Protein AF-A0A3L8PWV8-F1 (afdb_monomer)

Sequence (74 aa):
MNDSVGHQLIDAINQKMPFGKYAGTPLLLLPEPYLVWFKQKGFPNGKLGEQLALMYEIKLNGLESELMCFLHSK

Nearest PDB structures (foldseek):
  6ii6-assembly2_B  TM=4.874E-01  e=7.448E+00  Vibrio vulnificus

Foldseek 3Di:
DPPVVVVLLLCLQQPADCDDPRGRPGLLPDDLVVLVVCVVVPADDDDNSVSSVVSNVCVVVPVSVVCVVSHPDD

Secondary structure (DSSP, 8-state):
--HHHHHHHHHHHHPBP-SSTTTTSBGGGS-HHHHHHHHHH-PPSSHHHHHHHHHHHHHHTTTHHHHGGGS---

Solvent-accessible surface area (backbone atoms only — not comparable to full-atom values): 4400 Å² total; per-residue (Å²): 142,74,71,64,63,62,53,54,50,48,50,39,40,52,34,52,33,89,55,76,98,53,46,71,39,35,45,64,74,53,55,67,71,60,42,51,52,32,65,75,72,52,60,57,85,60,72,67,20,55,40,50,51,50,44,40,53,35,53,76,69,63,48,51,73,77,50,53,79,63,51,81,79,126

InterPro domains:
  IPR024530 Putative quorum-sensing-regulated virulence factor [PF12843] (7-65)

pLDDT: mean 89.45, std 11.65, range [46.75, 96.12]

Mean predicted aligned error: 4.45 Å

Organism: NCBI:txid2338552

Structure (mmCIF, N/CA/C/O backbone):
data_AF-A0A3L8PWV8-F1
#
_entry.id   AF-A0A3L8PWV8-F1
#
loop_
_atom_site.group_PDB
_atom_site.id
_atom_site.type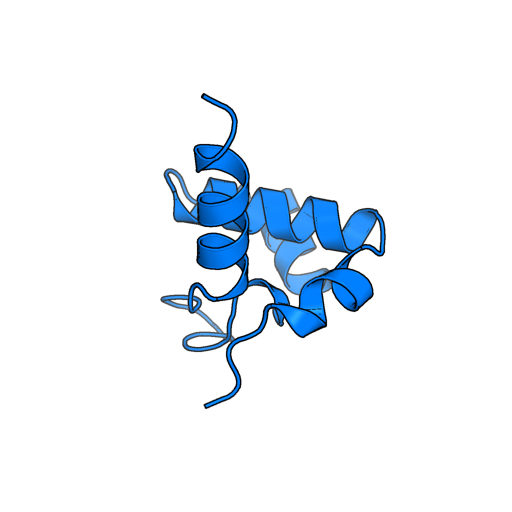_symbol
_atom_site.label_atom_id
_atom_site.label_alt_id
_atom_site.label_comp_id
_atom_site.label_asym_id
_atom_site.label_entity_id
_atom_site.label_seq_id
_atom_site.pdbx_PDB_ins_code
_atom_site.Cartn_x
_atom_site.Cartn_y
_atom_site.Cartn_z
_atom_site.occupancy
_atom_site.B_iso_or_equiv
_atom_site.auth_seq_id
_atom_site.auth_comp_id
_atom_site.auth_asym_id
_atom_site.auth_atom_id
_atom_site.pdbx_PDB_model_num
ATOM 1 N N . MET A 1 1 ? 23.011 10.077 10.304 1.00 46.75 1 MET A N 1
ATOM 2 C CA . MET A 1 1 ? 21.721 10.507 9.711 1.00 46.75 1 MET A CA 1
ATOM 3 C C . MET A 1 1 ? 21.169 9.455 8.736 1.00 46.75 1 MET A C 1
ATOM 5 O O . MET A 1 1 ? 20.426 9.821 7.837 1.00 46.75 1 MET A O 1
ATOM 9 N N . ASN A 1 2 ? 21.492 8.162 8.903 1.00 52.88 2 ASN A N 1
ATOM 10 C CA . ASN A 1 2 ? 21.097 7.102 7.957 1.00 52.88 2 ASN A CA 1
ATOM 11 C C . ASN A 1 2 ? 20.048 6.133 8.544 1.00 52.88 2 ASN A C 1
ATOM 13 O O . ASN A 1 2 ? 19.620 5.198 7.879 1.00 52.88 2 ASN A O 1
ATOM 17 N N . ASP A 1 3 ? 19.614 6.379 9.781 1.00 58.44 3 ASP A N 1
ATOM 18 C CA . ASP A 1 3 ? 18.777 5.472 10.579 1.00 58.44 3 ASP A CA 1
ATOM 19 C C . ASP A 1 3 ? 17.267 5.677 10.345 1.00 58.44 3 ASP A C 1
ATOM 21 O O . ASP A 1 3 ? 16.440 4.872 10.776 1.00 58.44 3 ASP A O 1
ATOM 25 N N . SER A 1 4 ? 16.888 6.751 9.641 1.00 63.53 4 SER A N 1
ATOM 26 C CA . SER A 1 4 ? 15.486 7.110 9.390 1.00 63.53 4 SER A CA 1
ATOM 27 C C . SER A 1 4 ? 14.840 6.285 8.273 1.00 63.53 4 S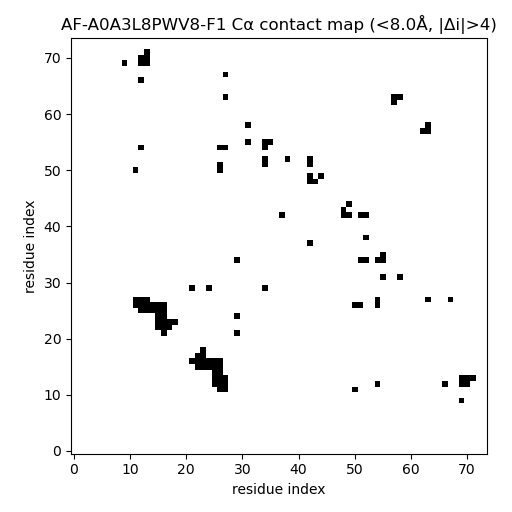ER A C 1
ATOM 29 O O . SER A 1 4 ? 13.646 6.009 8.336 1.00 63.53 4 SER A O 1
ATOM 31 N N . VAL A 1 5 ? 15.615 5.863 7.266 1.00 66.00 5 VAL A N 1
ATOM 32 C CA . VAL A 1 5 ? 15.081 5.152 6.088 1.00 66.00 5 VAL A CA 1
ATOM 33 C C . VAL A 1 5 ? 14.648 3.729 6.450 1.00 66.00 5 VAL A C 1
ATOM 35 O O . VAL A 1 5 ? 13.567 3.293 6.061 1.00 66.00 5 VAL A O 1
ATOM 38 N N . GLY A 1 6 ? 15.452 3.021 7.254 1.00 76.88 6 GLY A N 1
ATOM 39 C CA . GLY A 1 6 ? 15.139 1.656 7.689 1.00 76.88 6 GLY A CA 1
ATOM 40 C C . GLY A 1 6 ? 13.838 1.576 8.493 1.00 76.88 6 GLY A C 1
ATOM 41 O O . GLY A 1 6 ? 13.003 0.713 8.231 1.00 76.88 6 GLY A O 1
ATOM 42 N N . HIS A 1 7 ? 13.613 2.529 9.404 1.00 80.88 7 HIS A N 1
ATOM 43 C CA . HIS A 1 7 ? 12.373 2.600 10.182 1.00 80.88 7 HIS A CA 1
ATOM 44 C C . HIS A 1 7 ? 11.141 2.846 9.302 1.00 80.88 7 HIS A C 1
ATOM 46 O O . HIS A 1 7 ? 10.121 2.185 9.477 1.00 80.88 7 HIS A O 1
ATOM 52 N N . GLN A 1 8 ? 11.239 3.737 8.312 1.00 86.81 8 GLN A N 1
ATOM 53 C CA . GLN A 1 8 ? 10.128 4.029 7.401 1.00 86.81 8 GLN A CA 1
ATOM 54 C C . GLN A 1 8 ? 9.733 2.824 6.537 1.00 86.81 8 GLN A C 1
ATOM 56 O O . GLN A 1 8 ? 8.544 2.624 6.281 1.00 86.81 8 GLN A O 1
ATOM 61 N N . LEU A 1 9 ? 10.707 2.012 6.113 1.00 89.75 9 LEU A N 1
ATOM 62 C CA . LEU A 1 9 ? 10.453 0.780 5.365 1.00 89.75 9 LEU A CA 1
ATOM 63 C C . LEU A 1 9 ? 9.738 -0.264 6.232 1.00 89.75 9 LEU A C 1
ATOM 65 O O . LEU A 1 9 ? 8.737 -0.831 5.797 1.00 89.75 9 LEU A O 1
ATOM 69 N N . ILE A 1 10 ? 10.211 -0.489 7.461 1.00 91.12 10 ILE A N 1
ATOM 70 C CA . ILE A 1 10 ? 9.590 -1.445 8.393 1.00 91.12 10 ILE A CA 1
ATOM 71 C C . ILE A 1 10 ? 8.158 -1.012 8.737 1.00 91.12 10 ILE A C 1
ATOM 73 O O . ILE A 1 10 ? 7.245 -1.845 8.735 1.00 91.12 10 ILE A O 1
ATOM 77 N N . ASP A 1 11 ? 7.938 0.286 8.958 1.00 91.44 11 ASP A N 1
ATOM 78 C CA . ASP A 1 11 ? 6.601 0.850 9.153 1.00 91.44 11 ASP A CA 1
ATOM 79 C C . ASP A 1 11 ? 5.709 0.615 7.930 1.00 91.44 11 ASP A C 1
ATOM 81 O O . ASP A 1 11 ? 4.546 0.256 8.080 1.00 91.44 11 ASP A O 1
ATOM 85 N N . ALA A 1 12 ? 6.231 0.801 6.713 1.00 93.31 12 ALA A N 1
ATOM 86 C CA . ALA A 1 12 ? 5.478 0.581 5.480 1.00 93.31 12 ALA A CA 1
ATOM 87 C C . ALA A 1 12 ? 5.094 -0.891 5.287 1.00 93.31 12 ALA A C 1
ATOM 89 O O . ALA A 1 12 ? 3.947 -1.176 4.952 1.00 93.31 12 ALA A O 1
ATOM 90 N N . ILE A 1 13 ? 6.022 -1.816 5.546 1.00 94.25 13 ILE A N 1
ATOM 91 C CA . ILE A 1 13 ? 5.793 -3.266 5.463 1.00 94.25 13 ILE A CA 1
ATOM 92 C C . ILE A 1 13 ? 4.645 -3.690 6.385 1.00 94.25 13 ILE A C 1
ATOM 94 O O . ILE A 1 13 ? 3.748 -4.430 5.970 1.00 94.25 13 ILE A O 1
ATOM 98 N N . ASN A 1 14 ? 4.664 -3.198 7.626 1.00 94.31 14 ASN A N 1
ATOM 99 C CA . ASN A 1 14 ? 3.716 -3.581 8.673 1.00 94.31 14 ASN A CA 1
ATOM 100 C C . ASN A 1 14 ? 2.438 -2.735 8.696 1.00 94.31 14 ASN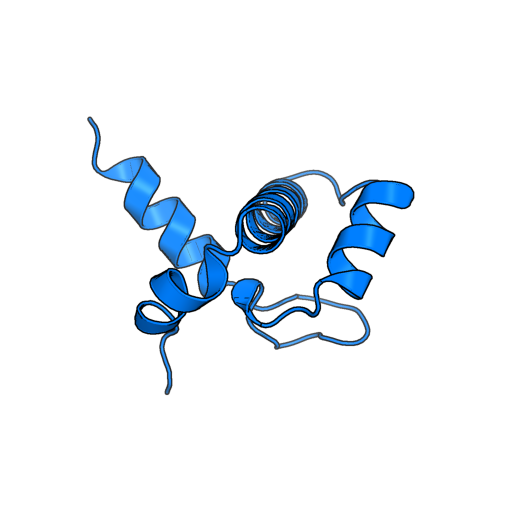 A C 1
ATOM 102 O O . ASN A 1 14 ? 1.477 -3.095 9.386 1.00 94.31 14 ASN A O 1
ATOM 106 N N . GLN A 1 15 ? 2.403 -1.627 7.955 1.00 94.94 15 GLN A N 1
ATOM 107 C CA . GLN A 1 15 ? 1.222 -0.786 7.839 1.00 94.94 15 GLN A CA 1
ATOM 108 C C . GLN A 1 15 ? 0.051 -1.635 7.349 1.00 94.94 15 GLN A C 1
ATOM 110 O O . GLN A 1 15 ? 0.152 -2.369 6.368 1.00 94.94 15 GLN A O 1
ATOM 115 N N . LYS A 1 16 ? -1.088 -1.537 8.028 1.00 95.44 16 LYS A N 1
ATOM 116 C CA . LYS A 1 16 ? -2.304 -2.216 7.585 1.00 95.44 16 LYS A CA 1
ATOM 117 C C . LYS A 1 16 ? -3.016 -1.358 6.559 1.00 95.44 16 LYS A C 1
ATOM 119 O O . LYS A 1 16 ? -3.192 -0.157 6.762 1.00 95.44 16 LYS A O 1
ATOM 124 N N . MET A 1 17 ? -3.469 -1.988 5.485 1.00 96.12 17 MET A N 1
ATOM 125 C CA . MET A 1 17 ? -4.303 -1.333 4.493 1.00 96.12 17 MET A CA 1
ATOM 126 C C . MET A 1 17 ? -5.579 -0.801 5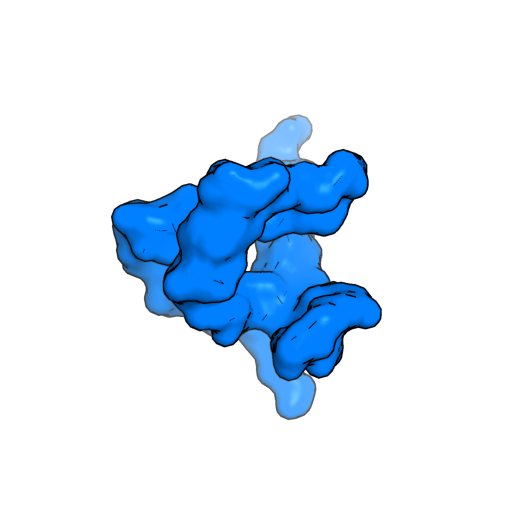.179 1.00 96.12 17 MET A C 1
ATOM 128 O O . MET A 1 17 ? -6.292 -1.581 5.815 1.00 96.12 17 MET A O 1
ATOM 132 N N . PRO A 1 18 ? -5.889 0.504 5.095 1.00 95.56 18 PRO A N 1
ATOM 133 C CA . PRO A 1 18 ? -6.988 1.091 5.865 1.00 95.56 18 PRO A CA 1
ATOM 134 C C . PRO A 1 18 ? -8.374 0.883 5.237 1.00 95.56 18 PRO A C 1
ATOM 136 O O . PRO A 1 18 ? -9.381 1.116 5.899 1.00 95.56 18 PRO A O 1
ATOM 139 N N . PHE A 1 19 ? -8.451 0.469 3.969 1.00 94.00 19 PHE A N 1
ATOM 140 C CA . PHE A 1 19 ? -9.712 0.330 3.237 1.00 94.00 19 PHE A CA 1
ATOM 141 C C . PHE A 1 19 ? -9.619 -0.686 2.091 1.00 94.00 19 PHE A C 1
ATOM 143 O O . PHE A 1 19 ? -8.552 -1.198 1.759 1.00 94.00 19 PHE A O 1
ATOM 150 N N . GLY A 1 20 ? -10.757 -0.931 1.439 1.00 92.31 20 GLY A N 1
ATOM 151 C CA . GLY A 1 20 ? -10.849 -1.781 0.256 1.00 92.31 20 GLY A CA 1
ATOM 152 C C . GLY A 1 20 ? -10.879 -3.273 0.585 1.00 92.31 20 GLY A C 1
ATOM 153 O O . GLY A 1 20 ? -11.095 -3.676 1.724 1.00 92.31 20 GLY A O 1
ATOM 154 N N . LYS A 1 21 ? -10.671 -4.103 -0.444 1.00 92.88 21 LYS A N 1
ATOM 155 C CA . LYS A 1 21 ? -10.779 -5.569 -0.349 1.00 92.88 21 LYS A CA 1
ATOM 156 C C . LYS A 1 21 ? -9.809 -6.184 0.669 1.00 92.88 21 LYS A C 1
ATOM 158 O O . LYS A 1 21 ? -10.142 -7.193 1.275 1.00 92.88 21 LYS A O 1
ATOM 163 N N . TYR A 1 22 ? -8.631 -5.585 0.834 1.00 95.81 22 TYR A N 1
ATOM 164 C CA . TYR A 1 22 ? -7.564 -6.078 1.710 1.00 95.81 22 TYR A CA 1
ATOM 165 C C . TYR A 1 22 ? -7.426 -5.247 2.990 1.00 95.81 22 TYR A C 1
ATOM 167 O O . TYR A 1 22 ? -6.34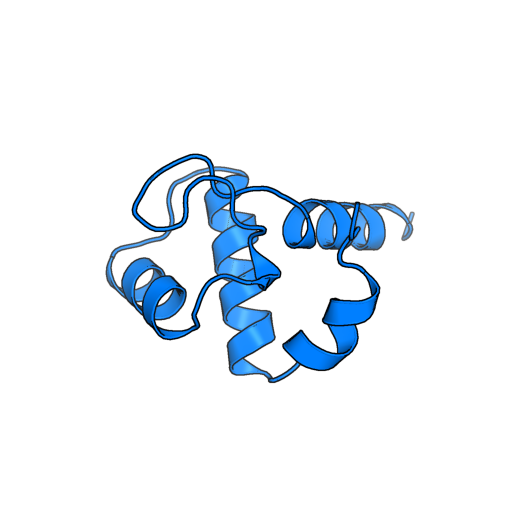4 -5.170 3.562 1.00 95.81 22 TYR A O 1
ATOM 175 N N . ALA A 1 23 ? -8.498 -4.581 3.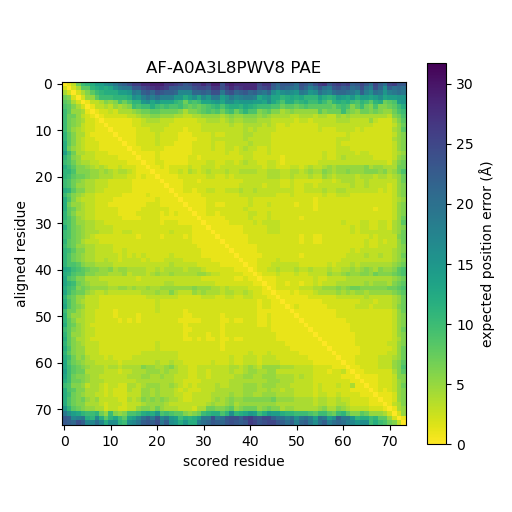432 1.00 95.31 23 ALA A N 1
ATOM 176 C CA . ALA A 1 23 ? -8.467 -3.807 4.667 1.00 95.31 23 ALA A CA 1
ATOM 177 C C . ALA A 1 23 ? -8.004 -4.673 5.856 1.00 95.31 23 ALA A C 1
ATOM 179 O O . ALA A 1 23 ? -8.464 -5.799 6.039 1.00 95.31 23 ALA A O 1
ATOM 180 N N . GLY A 1 24 ? -7.083 -4.148 6.663 1.00 95.00 24 GLY A N 1
ATOM 181 C CA . GLY A 1 24 ? -6.476 -4.860 7.792 1.00 95.00 24 GLY A CA 1
ATOM 182 C C . GLY A 1 24 ? -5.282 -5.753 7.431 1.00 95.00 24 GLY A C 1
ATOM 183 O O . GLY A 1 24 ? -4.585 -6.206 8.342 1.00 95.00 24 GLY A O 1
ATOM 184 N N . THR A 1 25 ? -5.005 -5.970 6.143 1.00 95.06 25 THR A N 1
ATOM 185 C CA . THR A 1 25 ? -3.839 -6.728 5.668 1.00 95.06 25 THR A CA 1
ATOM 186 C C . THR A 1 25 ? -2.587 -5.837 5.640 1.00 95.06 25 THR A C 1
ATOM 188 O O . THR A 1 25 ? -2.684 -4.696 5.182 1.00 95.06 25 THR A O 1
ATOM 191 N N . PRO A 1 26 ? -1.418 -6.317 6.109 1.00 95.94 26 PRO A N 1
ATOM 192 C CA . PRO A 1 26 ? -0.138 -5.626 5.938 1.00 95.94 26 PRO A CA 1
ATOM 193 C C . PRO A 1 26 ? 0.159 -5.297 4.470 1.00 95.94 26 PRO A C 1
ATOM 195 O O . PRO A 1 26 ? -0.107 -6.128 3.598 1.00 95.94 26 PRO A O 1
ATOM 198 N N . LEU A 1 27 ? 0.733 -4.123 4.184 1.00 95.69 27 LEU A N 1
ATOM 199 C CA . LEU A 1 27 ? 0.959 -3.687 2.801 1.00 95.69 27 LEU A CA 1
ATOM 200 C C . LEU A 1 27 ? 1.879 -4.642 2.021 1.00 95.69 27 LEU A C 1
ATOM 202 O O . LEU A 1 27 ? 1.640 -4.866 0.835 1.00 95.69 27 LEU A O 1
ATOM 206 N N . LEU A 1 28 ? 2.870 -5.258 2.679 1.00 95.12 28 LEU A N 1
ATOM 207 C CA . LEU A 1 28 ? 3.756 -6.240 2.038 1.00 95.12 28 LEU A CA 1
ATOM 208 C C . LEU A 1 28 ? 2.992 -7.474 1.525 1.00 95.12 28 LEU A C 1
ATOM 210 O O . LEU A 1 28 ? 3.339 -8.026 0.485 1.00 95.12 28 LEU A O 1
ATOM 214 N N . LEU A 1 29 ? 1.913 -7.869 2.208 1.00 94.88 29 LEU A N 1
ATOM 215 C CA . LEU A 1 29 ? 1.092 -9.033 1.855 1.00 94.88 29 LEU A CA 1
ATOM 216 C C . LEU A 1 29 ? 0.028 -8.728 0.791 1.00 94.88 29 LEU A C 1
ATOM 218 O O . LEU A 1 29 ? -0.738 -9.614 0.405 1.00 94.88 29 LEU A O 1
ATOM 222 N N . LEU A 1 30 ? -0.048 -7.488 0.300 1.00 95.62 30 LEU A N 1
ATOM 223 C CA . LEU A 1 30 ? -0.961 -7.152 -0.785 1.00 95.62 30 LEU A CA 1
ATOM 224 C C . LEU A 1 30 ? -0.557 -7.894 -2.069 1.00 95.62 30 LEU A C 1
ATOM 226 O O . LEU A 1 30 ? 0.620 -7.905 -2.426 1.00 95.62 30 LEU A O 1
ATOM 230 N N . PRO A 1 31 ? -1.500 -8.490 -2.815 1.00 95.00 31 PRO A N 1
ATOM 231 C CA . PRO A 1 31 ? -1.161 -9.153 -4.070 1.00 95.00 31 PRO A CA 1
ATOM 232 C C . PRO A 1 31 ? -0.612 -8.167 -5.106 1.00 95.00 31 PRO A C 1
ATOM 234 O O . PRO A 1 31 ? -1.146 -7.069 -5.261 1.00 95.00 31 PRO A O 1
ATOM 237 N N . GLU A 1 32 ? 0.387 -8.579 -5.887 1.00 93.94 32 GLU A N 1
ATOM 238 C CA . GLU A 1 32 ? 0.954 -7.748 -6.959 1.00 93.94 32 GLU A CA 1
ATOM 239 C C . GLU A 1 32 ? -0.109 -7.201 -7.936 1.00 93.94 32 GLU A C 1
ATOM 241 O O . GLU A 1 32 ? -0.093 -5.994 -8.193 1.00 93.94 32 GLU A O 1
ATOM 246 N N . PRO A 1 33 ? -1.111 -7.984 -8.401 1.00 94.75 33 PRO A N 1
ATOM 247 C CA . PRO A 1 33 ? -2.155 -7.453 -9.281 1.00 94.75 33 PRO A CA 1
ATOM 248 C C . PRO A 1 33 ? -2.941 -6.287 -8.666 1.00 94.75 33 PRO A C 1
ATOM 250 O O . PRO A 1 33 ? -3.431 -5.415 -9.383 1.00 94.75 33 PRO A O 1
ATOM 253 N N . TYR A 1 34 ? -3.056 -6.249 -7.336 1.00 94.81 34 TYR A N 1
ATOM 254 C CA . TYR A 1 34 ? -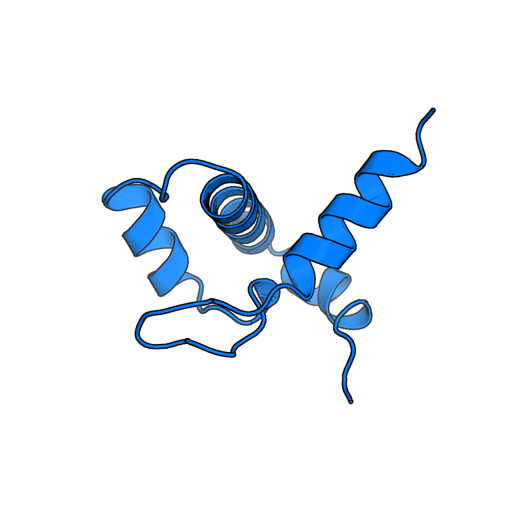3.730 -5.167 -6.624 1.00 94.81 34 TYR A CA 1
ATOM 255 C C . TYR A 1 34 ? -2.904 -3.877 -6.648 1.00 94.81 34 TYR A C 1
ATOM 257 O O . TYR A 1 34 ? -3.443 -2.793 -6.876 1.00 94.81 34 TYR A O 1
ATOM 265 N N . LEU A 1 35 ? -1.586 -3.995 -6.490 1.00 95.06 35 LEU A N 1
ATOM 266 C CA . LEU A 1 35 ? -0.667 -2.864 -6.594 1.00 95.06 35 LEU A CA 1
ATOM 267 C C . LEU A 1 35 ? -0.536 -2.365 -8.038 1.00 95.06 35 LEU A C 1
ATOM 269 O O . LEU A 1 35 ? -0.525 -1.157 -8.267 1.00 95.06 35 LEU A O 1
ATOM 273 N N . VAL A 1 36 ? -0.521 -3.271 -9.020 1.00 95.56 36 VAL A N 1
ATOM 274 C CA . VAL A 1 36 ? -0.551 -2.924 -10.451 1.00 95.56 36 VAL A CA 1
ATOM 275 C C . VAL A 1 36 ? -1.820 -2.143 -10.795 1.00 95.56 36 VAL A C 1
ATOM 277 O O . VAL A 1 36 ? -1.745 -1.138 -11.502 1.00 95.56 36 VAL A O 1
ATOM 280 N N . TRP A 1 37 ? -2.980 -2.559 -10.278 1.00 94.31 37 TRP A N 1
ATOM 281 C CA . TRP A 1 37 ? -4.234 -1.827 -10.471 1.00 94.31 37 TRP A CA 1
ATOM 282 C C . TRP A 1 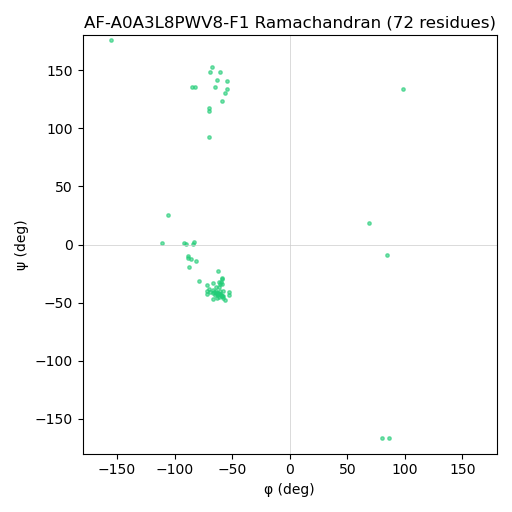37 ? -4.146 -0.395 -9.927 1.00 94.31 37 TRP A C 1
ATOM 284 O O . TRP A 1 37 ? -4.527 0.547 -10.624 1.00 94.31 37 TRP A O 1
ATOM 294 N N . PHE A 1 38 ? -3.572 -0.211 -8.733 1.00 94.62 38 PHE A N 1
ATOM 295 C CA . PHE A 1 38 ? -3.312 1.125 -8.193 1.00 94.62 38 PHE A CA 1
ATOM 296 C C . PHE A 1 38 ? -2.315 1.916 -9.038 1.00 94.62 38 PHE A C 1
ATOM 298 O O . PHE A 1 38 ? -2.569 3.081 -9.309 1.00 94.62 38 PHE A O 1
ATOM 305 N N . LYS A 1 39 ? -1.234 1.306 -9.532 1.00 93.69 39 LYS A N 1
ATOM 306 C CA . LYS A 1 39 ? -0.294 1.980 -10.441 1.00 93.69 39 LYS A CA 1
ATOM 307 C C . LYS A 1 39 ? -0.985 2.496 -11.707 1.00 93.69 39 LYS A C 1
ATOM 309 O O . LYS A 1 39 ? -0.688 3.597 -12.156 1.00 93.69 39 LYS A O 1
ATOM 314 N N . GLN A 1 40 ? -1.916 1.722 -12.269 1.00 94.19 40 GLN A N 1
ATOM 315 C CA . GLN A 1 40 ? -2.680 2.126 -13.454 1.00 94.19 40 GLN A CA 1
ATOM 316 C C . GLN A 1 40 ? -3.705 3.230 -13.158 1.00 94.19 40 GLN A C 1
ATOM 318 O O . GLN A 1 40 ? -3.965 4.068 -14.019 1.00 94.19 40 GLN A O 1
ATOM 323 N N . LYS A 1 41 ? -4.317 3.225 -11.968 1.00 93.00 41 LYS A N 1
ATOM 324 C CA . LYS A 1 41 ? -5.322 4.221 -11.557 1.00 93.00 41 LYS A CA 1
ATOM 325 C C . LYS A 1 41 ? -4.728 5.474 -10.910 1.00 93.00 41 LYS A C 1
ATOM 327 O O . LYS A 1 41 ? -5.397 6.502 -10.884 1.00 93.00 41 LYS A O 1
ATOM 332 N N . GLY A 1 42 ? -3.497 5.388 -10.425 1.00 93.19 42 GLY A N 1
ATOM 333 C CA . GLY A 1 42 ? -2.869 6.352 -9.531 1.00 93.19 42 GLY A CA 1
ATOM 334 C C . GLY A 1 42 ? -2.941 5.891 -8.073 1.00 93.19 42 GLY A C 1
ATOM 335 O O . GLY A 1 42 ? -3.990 5.465 -7.582 1.00 93.19 42 GLY A O 1
ATOM 336 N N . PHE A 1 43 ? -1.812 5.987 -7.369 1.00 94.19 43 PHE A N 1
ATOM 337 C CA . PHE A 1 43 ? -1.772 5.785 -5.925 1.00 94.19 43 PHE A CA 1
ATOM 338 C C . PHE A 1 43 ? -2.488 6.942 -5.205 1.00 94.19 43 PHE A C 1
ATOM 340 O O . PHE A 1 43 ? -2.482 8.072 -5.701 1.00 94.19 43 PHE A O 1
ATOM 347 N N . PRO A 1 44 ? -3.120 6.691 -4.044 1.00 93.19 44 PRO A N 1
ATOM 348 C CA . PRO A 1 44 ? -3.718 7.757 -3.243 1.00 93.19 44 PRO A CA 1
ATOM 349 C C . PRO A 1 44 ? -2.657 8.776 -2.809 1.00 93.19 44 PRO A C 1
ATOM 351 O O . PRO A 1 44 ? -1.515 8.413 -2.572 1.00 93.19 44 PRO A O 1
ATOM 354 N N . ASN A 1 45 ? -3.014 10.050 -2.661 1.00 91.94 45 ASN A N 1
ATOM 355 C CA . ASN A 1 45 ? -2.045 11.050 -2.205 1.00 91.94 45 ASN A CA 1
ATOM 356 C C . ASN A 1 45 ? -1.623 10.827 -0.741 1.00 91.94 45 ASN A C 1
ATOM 358 O O . ASN A 1 45 ? -2.394 10.332 0.086 1.00 91.94 45 ASN A O 1
ATOM 362 N N . GLY A 1 46 ? -0.405 11.268 -0.421 1.00 94.00 46 GLY A N 1
ATOM 363 C CA . GLY A 1 46 ? 0.169 11.223 0.922 1.00 94.00 46 GLY A CA 1
ATOM 364 C C . GLY A 1 46 ? 0.864 9.901 1.253 1.00 94.00 46 GLY A C 1
ATOM 365 O O . GLY A 1 46 ? 1.104 9.062 0.385 1.00 94.00 46 GLY A O 1
ATOM 366 N N . LYS A 1 47 ? 1.156 9.710 2.546 1.00 93.38 47 LYS A N 1
ATOM 367 C CA . LYS A 1 47 ? 2.017 8.626 3.049 1.00 93.38 47 LYS A CA 1
ATOM 368 C C . LYS A 1 47 ? 1.602 7.234 2.561 1.00 93.38 47 LYS A C 1
ATOM 370 O O . LYS A 1 47 ? 2.453 6.429 2.210 1.00 93.38 47 LYS A O 1
ATOM 375 N N . LEU A 1 48 ? 0.300 6.942 2.514 1.00 93.94 48 LEU A N 1
ATOM 376 C CA . LEU A 1 48 ? -0.183 5.627 2.080 1.00 93.94 48 LEU A CA 1
ATOM 377 C C . LEU A 1 48 ? 0.158 5.340 0.611 1.00 93.94 48 LEU A C 1
ATOM 379 O O . LEU A 1 48 ? 0.523 4.215 0.285 1.00 93.94 48 LEU A O 1
ATOM 383 N N . GLY A 1 49 ? 0.043 6.330 -0.274 1.00 94.69 49 GLY A N 1
ATOM 384 C CA . GLY A 1 49 ? 0.386 6.144 -1.683 1.00 94.69 49 GLY A CA 1
ATOM 385 C C . GLY A 1 49 ? 1.864 5.912 -1.900 1.00 94.69 49 GLY A C 1
ATOM 386 O O . GLY A 1 49 ? 2.226 5.022 -2.661 1.00 94.69 49 GLY A O 1
ATOM 387 N N . GLU A 1 50 ? 2.703 6.659 -1.186 1.00 94.62 50 GLU A N 1
ATOM 388 C CA . GLU A 1 50 ? 4.156 6.470 -1.190 1.00 94.62 50 GLU A CA 1
ATOM 389 C C . GLU A 1 50 ? 4.522 5.052 -0.728 1.00 94.62 50 GLU A C 1
ATOM 391 O O . GLU A 1 50 ? 5.308 4.365 -1.377 1.00 94.62 50 GLU A O 1
ATOM 396 N N . GLN A 1 51 ? 3.884 4.565 0.341 1.00 95.25 51 GLN A N 1
ATOM 397 C CA . GLN A 1 51 ? 4.084 3.203 0.838 1.00 95.25 51 GLN A CA 1
ATOM 398 C C . GLN A 1 51 ? 3.597 2.135 -0.156 1.00 95.25 51 GLN A C 1
ATOM 400 O O . GLN A 1 51 ? 4.269 1.124 -0.342 1.00 95.25 51 GLN A O 1
ATOM 405 N N . LEU A 1 52 ? 2.455 2.344 -0.820 1.00 95.81 52 LEU A N 1
ATOM 406 C CA . LEU A 1 52 ? 1.939 1.427 -1.845 1.00 95.81 52 LEU A CA 1
ATOM 407 C C . LEU A 1 52 ? 2.828 1.393 -3.095 1.00 95.81 52 LEU A C 1
ATOM 409 O O . LEU A 1 52 ? 3.052 0.316 -3.649 1.00 95.81 52 LEU A O 1
ATOM 413 N N . ALA A 1 53 ? 3.351 2.545 -3.518 1.00 94.94 53 ALA A N 1
ATOM 414 C CA . ALA A 1 53 ? 4.311 2.639 -4.611 1.00 94.94 53 ALA A CA 1
ATOM 415 C C . ALA A 1 53 ? 5.606 1.889 -4.270 1.00 94.94 53 ALA A C 1
ATOM 417 O O . ALA A 1 53 ? 6.084 1.093 -5.075 1.00 94.94 53 ALA A O 1
ATOM 418 N N . LEU A 1 54 ? 6.103 2.050 -3.043 1.00 94.44 54 LEU A N 1
ATOM 419 C CA . LEU A 1 54 ? 7.256 1.308 -2.543 1.00 94.44 54 LEU A CA 1
ATOM 420 C C . LEU A 1 54 ? 7.001 -0.210 -2.519 1.00 94.44 54 LEU A C 1
ATOM 422 O O . LEU A 1 54 ? 7.838 -0.980 -2.986 1.00 94.44 54 LEU A O 1
ATOM 426 N N . MET A 1 55 ? 5.834 -0.664 -2.039 1.00 95.56 55 MET A N 1
ATOM 427 C CA . MET A 1 55 ? 5.480 -2.094 -2.076 1.00 95.56 55 MET A CA 1
ATOM 428 C C . MET A 1 55 ? 5.414 -2.631 -3.506 1.00 95.56 55 MET A C 1
ATOM 430 O O . MET A 1 55 ? 5.798 -3.772 -3.761 1.00 95.56 55 MET A O 1
ATOM 434 N N . TYR A 1 56 ? 4.932 -1.815 -4.445 1.00 95.88 56 TYR A N 1
ATOM 435 C CA . TYR A 1 56 ? 4.898 -2.183 -5.853 1.00 95.88 56 TYR A CA 1
ATOM 436 C C . TYR A 1 56 ? 6.314 -2.382 -6.407 1.00 95.88 56 TYR A C 1
ATOM 438 O O . TYR A 1 56 ? 6.569 -3.390 -7.061 1.00 95.88 56 TYR A O 1
ATOM 446 N N . GLU A 1 57 ? 7.242 -1.469 -6.115 1.00 94.12 57 GLU A N 1
ATOM 447 C CA . GLU A 1 57 ? 8.642 -1.592 -6.535 1.00 94.12 57 GLU A CA 1
ATOM 448 C C . GLU A 1 57 ? 9.322 -2.815 -5.915 1.00 94.12 57 GLU A C 1
ATOM 450 O O . GLU A 1 57 ? 10.011 -3.553 -6.619 1.00 94.12 57 GLU A O 1
ATOM 455 N N . ILE A 1 58 ? 9.088 -3.083 -4.629 1.00 93.81 58 ILE A N 1
ATOM 456 C CA . ILE A 1 58 ? 9.607 -4.272 -3.939 1.00 93.81 58 ILE A CA 1
ATOM 457 C C . ILE A 1 58 ? 9.172 -5.552 -4.656 1.00 93.81 58 ILE A C 1
ATOM 459 O O . ILE A 1 58 ? 10.007 -6.414 -4.932 1.00 93.81 58 ILE A O 1
ATOM 463 N N . LYS A 1 59 ? 7.880 -5.668 -4.989 1.00 93.31 59 LYS A N 1
ATOM 464 C CA . LYS A 1 59 ? 7.344 -6.854 -5.672 1.00 93.31 59 LYS A CA 1
ATOM 465 C C . LYS A 1 59 ? 7.841 -6.968 -7.102 1.00 93.31 59 LYS A C 1
ATOM 467 O O . LYS A 1 59 ? 8.251 -8.049 -7.509 1.00 93.31 59 LYS A O 1
ATOM 472 N N . LEU A 1 60 ? 7.902 -5.850 -7.825 1.00 93.31 60 LEU A N 1
ATOM 473 C CA . LEU A 1 60 ? 8.427 -5.814 -9.189 1.00 93.31 60 LEU A CA 1
ATOM 474 C C . LEU A 1 60 ? 9.882 -6.306 -9.264 1.00 93.31 60 LEU A C 1
ATOM 476 O O . LEU A 1 60 ? 10.266 -6.937 -10.243 1.00 93.31 60 LEU A O 1
ATOM 480 N N . ASN A 1 61 ? 10.677 -6.036 -8.225 1.00 93.56 61 ASN A N 1
ATOM 481 C CA . ASN A 1 61 ? 12.066 -6.487 -8.119 1.00 93.56 61 ASN A CA 1
ATOM 482 C C . ASN A 1 61 ? 12.219 -7.858 -7.427 1.00 93.56 61 ASN A C 1
ATOM 484 O O . ASN A 1 61 ? 13.342 -8.323 -7.253 1.00 93.56 61 ASN A O 1
ATOM 488 N N . GLY A 1 62 ? 11.126 -8.506 -7.006 1.00 92.44 62 GLY A N 1
ATOM 489 C CA . GLY A 1 62 ? 11.166 -9.802 -6.319 1.00 92.44 62 GLY A CA 1
ATOM 490 C C . GLY A 1 62 ? 11.769 -9.767 -4.908 1.00 92.44 62 GLY A C 1
ATOM 491 O O . GLY A 1 62 ? 12.150 -10.809 -4.384 1.00 92.44 62 GLY A O 1
ATOM 492 N N . LEU A 1 63 ? 11.846 -8.593 -4.272 1.00 92.69 63 LEU A N 1
ATOM 493 C CA . LEU A 1 63 ? 12.450 -8.406 -2.943 1.00 92.69 63 LEU A CA 1
ATOM 494 C C . LEU A 1 63 ? 11.494 -8.725 -1.781 1.00 92.69 63 LEU A C 1
ATOM 496 O O . LEU A 1 63 ? 11.851 -8.569 -0.617 1.00 92.69 63 LEU A O 1
ATOM 500 N N . GLU A 1 64 ? 10.269 -9.160 -2.075 1.00 91.69 64 GLU A N 1
ATOM 501 C CA . GLU A 1 64 ? 9.254 -9.465 -1.062 1.00 91.69 64 GLU A CA 1
ATOM 502 C C . GLU A 1 64 ? 9.71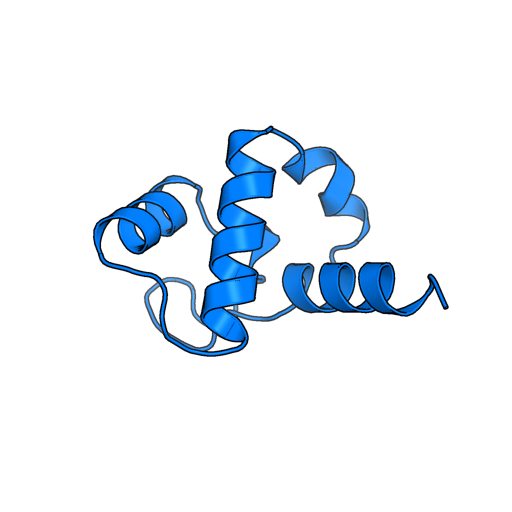7 -10.536 -0.067 1.00 91.69 64 GLU A C 1
ATOM 504 O O . GLU A 1 64 ? 9.537 -10.364 1.138 1.00 91.69 64 GLU A O 1
ATOM 509 N N . SER A 1 65 ? 10.332 -11.614 -0.558 1.00 91.31 65 SER A N 1
ATOM 510 C CA . SER A 1 65 ? 10.768 -12.746 0.269 1.00 91.31 65 SER A CA 1
ATOM 511 C C . SER A 1 65 ? 11.787 -12.334 1.331 1.00 91.31 65 SER A C 1
ATOM 513 O O . SER A 1 65 ? 11.686 -12.762 2.478 1.00 91.31 65 SER A O 1
ATOM 515 N N . GLU A 1 66 ? 12.716 -11.443 0.978 1.00 91.19 66 GLU A N 1
ATOM 516 C CA . GLU A 1 66 ? 13.734 -10.924 1.900 1.00 91.19 66 GLU A CA 1
ATOM 517 C C . GLU A 1 66 ? 13.106 -10.065 3.003 1.00 91.19 66 GLU A C 1
ATOM 519 O O . GLU A 1 66 ? 13.559 -10.045 4.149 1.00 91.19 66 GLU A O 1
ATOM 524 N N . LEU A 1 67 ? 12.019 -9.367 2.666 1.00 91.25 67 LEU A N 1
ATOM 525 C CA . LEU A 1 67 ? 11.325 -8.474 3.582 1.00 91.25 67 LEU A CA 1
ATOM 526 C C . LEU A 1 67 ? 10.291 -9.186 4.459 1.00 91.25 67 LEU A C 1
ATOM 528 O O . LEU A 1 67 ? 9.856 -8.609 5.458 1.00 91.25 67 LEU A O 1
ATOM 532 N N . MET A 1 68 ? 9.940 -10.441 4.157 1.00 90.56 68 MET A N 1
ATOM 533 C CA . MET A 1 68 ? 9.003 -11.216 4.977 1.00 90.56 68 MET A CA 1
ATOM 534 C C . MET A 1 68 ? 9.475 -11.390 6.425 1.00 90.56 68 MET A C 1
ATOM 536 O O . MET A 1 68 ? 8.641 -11.442 7.322 1.00 90.56 68 MET A O 1
ATOM 540 N N . CYS A 1 69 ? 10.787 -11.416 6.680 1.00 91.50 69 CYS A N 1
ATOM 541 C CA . CYS A 1 69 ? 11.335 -11.512 8.039 1.00 91.50 69 CYS A CA 1
ATOM 542 C C . CYS A 1 69 ? 10.955 -10.306 8.927 1.00 91.50 69 CYS A C 1
ATOM 544 O O . CYS A 1 69 ? 10.909 -10.420 10.150 1.00 91.50 69 CYS A O 1
ATOM 546 N N . PHE A 1 70 ? 10.632 -9.158 8.320 1.00 88.81 70 PHE A N 1
ATOM 547 C CA . PHE A 1 70 ? 10.240 -7.937 9.030 1.00 88.81 70 PHE A CA 1
ATOM 548 C C . PHE A 1 70 ? 8.726 -7.805 9.241 1.00 88.81 70 PHE A C 1
ATOM 550 O O . PHE A 1 70 ? 8.278 -6.803 9.804 1.00 88.81 70 PHE A O 1
ATOM 557 N N . LEU A 1 71 ? 7.923 -8.787 8.812 1.00 88.94 71 LEU A N 1
ATOM 558 C CA . LEU A 1 71 ? 6.515 -8.854 9.193 1.00 88.94 71 LEU A CA 1
ATOM 559 C C . LEU A 1 71 ? 6.417 -9.203 10.677 1.00 88.94 71 LEU A C 1
ATOM 561 O O . LEU A 1 71 ? 6.795 -10.293 11.106 1.00 88.94 71 LEU A O 1
ATOM 565 N N . HIS A 1 72 ? 5.848 -8.299 11.467 1.00 79.19 72 HIS A N 1
ATOM 566 C CA . HIS A 1 72 ? 5.488 -8.597 12.844 1.00 79.19 72 HIS A CA 1
ATOM 567 C C . HIS A 1 72 ? 4.302 -9.572 12.853 1.00 79.19 72 HIS A C 1
ATOM 569 O O . HIS A 1 72 ? 3.137 -9.167 12.808 1.00 79.19 72 HIS A O 1
ATOM 575 N N . SER A 1 73 ? 4.602 -10.872 12.907 1.00 54.16 73 SER A N 1
ATOM 576 C CA . SER A 1 73 ? 3.621 -11.895 13.265 1.00 54.16 73 SER A CA 1
ATOM 577 C C . SER A 1 73 ? 3.310 -11.743 14.750 1.00 54.16 73 SER A C 1
ATOM 579 O O . SER A 1 73 ? 4.193 -11.910 15.591 1.00 54.16 73 SER A O 1
ATOM 581 N N . LYS A 1 74 ? 2.068 -11.376 15.064 1.00 47.53 74 LYS A N 1
ATOM 582 C CA . LYS A 1 74 ? 1.546 -11.465 16.428 1.00 47.53 74 LYS A CA 1
ATOM 583 C C . LYS A 1 74 ? 1.085 -12.886 16.719 1.00 47.53 74 LYS A C 1
ATOM 585 O O . LYS A 1 74 ? 0.639 -13.545 15.753 1.00 47.53 74 LYS A O 1
#

Radius of gyration: 11.89 Å; Cα contacts (8 Å, |Δi|>4): 60; chains: 1; bounding box: 33×24×30 Å